Protein AF-A0A202DFK6-F1 (afdb_monomer)

Mean predicted aligned error: 5.66 Å

pLDDT: mean 90.8, std 5.96, range [52.72, 96.06]

Structure (mmCIF, N/CA/C/O backbone):
data_AF-A0A202DFK6-F1
#
_entry.id   AF-A0A202DFK6-F1
#
loop_
_atom_site.group_PDB
_atom_site.id
_atom_site.type_symbol
_atom_site.label_atom_id
_atom_site.label_alt_id
_atom_site.label_comp_id
_atom_site.label_asym_id
_atom_site.label_entity_id
_atom_site.label_seq_id
_atom_site.pdbx_PDB_ins_code
_atom_site.Cartn_x
_atom_site.Cartn_y
_atom_site.Cartn_z
_atom_site.occupancy
_atom_site.B_iso_or_equiv
_atom_site.auth_seq_id
_atom_site.auth_comp_id
_atom_site.auth_asym_id
_atom_site.auth_atom_id
_atom_site.pdbx_PDB_model_num
ATOM 1 N N . MET A 1 1 ? -5.405 -11.809 -15.827 1.00 68.62 1 MET A N 1
ATOM 2 C CA . MET A 1 1 ? -5.305 -13.150 -15.200 1.00 68.62 1 MET A CA 1
ATOM 3 C C . MET A 1 1 ? -6.083 -13.060 -13.908 1.00 68.62 1 MET A C 1
ATOM 5 O O . MET A 1 1 ? -5.848 -12.106 -13.192 1.00 68.62 1 MET A O 1
ATOM 9 N N . LYS A 1 2 ? -7.022 -13.965 -13.621 1.00 84.50 2 LYS A N 1
ATOM 10 C CA . LYS A 1 2 ? -7.817 -13.857 -12.392 1.00 84.50 2 LYS A CA 1
ATOM 11 C C . LYS A 1 2 ? -7.129 -14.636 -11.272 1.00 84.50 2 LYS A C 1
ATOM 13 O O . LYS A 1 2 ? -7.097 -15.861 -11.334 1.00 84.50 2 LYS A O 1
ATOM 18 N N . VAL A 1 3 ? -6.570 -13.926 -10.295 1.00 89.81 3 VAL A N 1
ATOM 19 C CA . VAL A 1 3 ? -5.959 -14.512 -9.093 1.00 89.81 3 VAL A CA 1
ATOM 20 C C . VAL A 1 3 ? -6.986 -14.493 -7.965 1.00 89.81 3 VAL A C 1
ATOM 22 O O . VAL A 1 3 ? -7.693 -13.501 -7.785 1.00 89.81 3 VAL A O 1
ATOM 25 N N . THR A 1 4 ? -7.098 -15.596 -7.230 1.00 90.44 4 THR A N 1
ATOM 26 C CA . THR A 1 4 ? -8.017 -15.727 -6.093 1.00 90.44 4 THR A CA 1
ATOM 27 C C . THR A 1 4 ? -7.288 -16.258 -4.870 1.00 90.44 4 THR A C 1
ATOM 29 O O . THR A 1 4 ? -6.517 -17.206 -5.003 1.00 90.44 4 THR A O 1
ATOM 32 N N . ILE A 1 5 ? -7.569 -15.681 -3.704 1.00 91.00 5 ILE A N 1
ATOM 33 C CA . ILE A 1 5 ? -6.958 -16.005 -2.410 1.00 91.00 5 ILE A CA 1
ATOM 34 C C . ILE A 1 5 ? -8.104 -16.228 -1.424 1.00 91.00 5 ILE A C 1
ATOM 36 O O . ILE A 1 5 ? -8.925 -15.334 -1.230 1.00 91.00 5 ILE A O 1
ATOM 40 N N . ASP A 1 6 ? -8.224 -17.446 -0.893 1.00 88.44 6 ASP A N 1
ATOM 41 C CA . ASP A 1 6 ? -9.304 -17.862 0.020 1.00 88.44 6 ASP A CA 1
ATOM 42 C C . ASP A 1 6 ? -10.726 -17.516 -0.462 1.00 88.44 6 ASP A C 1
ATOM 44 O O . ASP A 1 6 ? -11.632 -17.206 0.305 1.00 88.44 6 ASP A O 1
ATOM 48 N N . GLY A 1 7 ? -10.935 -17.589 -1.780 1.00 88.25 7 GLY A N 1
ATOM 49 C CA . GLY A 1 7 ? -12.220 -17.300 -2.424 1.00 88.25 7 GLY A CA 1
ATOM 50 C C . GLY A 1 7 ? -12.445 -15.826 -2.777 1.00 88.25 7 GLY A C 1
ATOM 51 O O . GLY A 1 7 ? -13.377 -15.527 -3.526 1.00 88.25 7 GLY A O 1
ATOM 52 N N . GLU A 1 8 ? -11.575 -14.917 -2.340 1.00 89.50 8 GLU A N 1
ATOM 53 C CA . GLU A 1 8 ? -11.602 -13.509 -2.730 1.00 89.50 8 GLU A CA 1
ATOM 54 C C . GLU A 1 8 ? -10.752 -13.251 -3.974 1.00 89.50 8 GLU A C 1
ATOM 56 O O . GLU A 1 8 ? -9.681 -13.826 -4.161 1.00 89.50 8 GLU A O 1
ATOM 61 N N . VAL A 1 9 ? -11.229 -12.371 -4.854 1.00 91.62 9 VAL A N 1
ATOM 62 C CA . VAL A 1 9 ? -10.500 -11.990 -6.069 1.00 91.62 9 VAL A CA 1
ATOM 63 C C . VAL A 1 9 ? -9.469 -10.927 -5.717 1.00 91.62 9 VAL A C 1
ATOM 65 O O . VAL A 1 9 ? -9.825 -9.895 -5.152 1.00 91.62 9 VAL A O 1
ATOM 68 N N . LEU A 1 10 ? -8.213 -11.152 -6.102 1.00 92.00 10 LEU A N 1
ATOM 69 C CA . LEU A 1 10 ? -7.187 -10.118 -6.050 1.00 92.00 10 LEU A CA 1
ATOM 70 C C . LEU A 1 10 ? -7.475 -9.089 -7.160 1.00 92.00 10 LEU A C 1
ATOM 72 O O . LEU A 1 10 ? -7.523 -9.479 -8.331 1.00 92.00 10 LEU A O 1
ATOM 76 N N . PRO A 1 11 ? -7.699 -7.804 -6.835 1.00 92.19 11 PRO A N 1
ATOM 77 C CA . PRO A 1 11 ? -7.968 -6.788 -7.847 1.00 92.19 11 PRO A CA 1
ATOM 78 C C . PRO A 1 11 ? -6.764 -6.593 -8.770 1.00 92.19 11 PRO A C 1
ATOM 80 O O . PRO A 1 11 ? -5.635 -6.502 -8.292 1.00 92.19 11 PRO A O 1
ATOM 83 N N . ASP A 1 12 ? -7.003 -6.432 -10.074 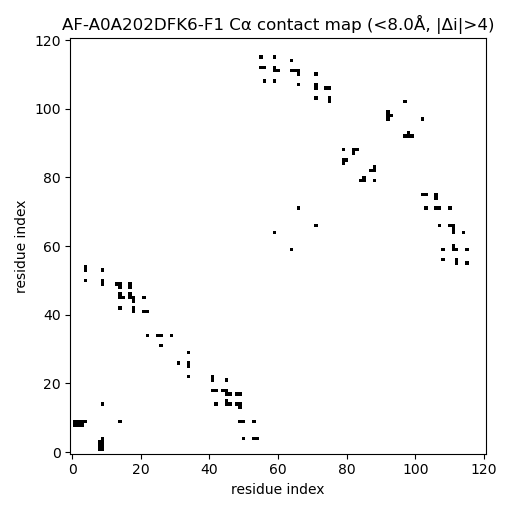1.00 92.31 12 ASP A N 1
ATOM 84 C CA . ASP A 1 12 ? -5.930 -6.147 -11.041 1.00 92.31 12 ASP A CA 1
ATOM 85 C C . ASP A 1 12 ? -5.139 -4.885 -10.644 1.00 92.31 12 ASP A C 1
ATOM 87 O O . ASP A 1 12 ? -3.912 -4.870 -10.724 1.00 92.31 12 ASP A O 1
ATOM 91 N N . ALA A 1 13 ? -5.823 -3.881 -10.084 1.00 91.81 13 ALA A N 1
ATOM 92 C CA . ALA A 1 13 ? -5.207 -2.659 -9.568 1.00 91.81 13 ALA A CA 1
ATOM 93 C C . ALA A 1 13 ? -4.148 -2.911 -8.473 1.00 91.81 13 ALA A C 1
ATOM 95 O O . ALA A 1 13 ? -3.184 -2.156 -8.376 1.00 91.81 13 ALA A O 1
ATOM 96 N N . ALA A 1 14 ? -4.283 -3.972 -7.666 1.00 90.62 14 ALA A N 1
ATOM 97 C CA . ALA A 1 14 ? -3.283 -4.320 -6.653 1.00 90.62 14 ALA A CA 1
ATOM 98 C C . ALA A 1 14 ? -1.992 -4.850 -7.299 1.00 90.62 14 ALA A C 1
ATOM 100 O O . ALA A 1 14 ? -0.891 -4.504 -6.880 1.00 90.62 14 ALA A O 1
ATOM 101 N N . ILE A 1 15 ? -2.123 -5.640 -8.368 1.00 94.25 15 ILE A N 1
ATOM 102 C CA . ILE A 1 15 ? -0.982 -6.146 -9.141 1.00 94.25 15 ILE A CA 1
ATOM 103 C C . ILE A 1 15 ? -0.303 -4.992 -9.892 1.00 94.25 15 ILE A C 1
ATOM 105 O O . ILE A 1 15 ? 0.923 -4.898 -9.919 1.00 94.25 15 ILE A O 1
ATOM 109 N N . GLU A 1 16 ? -1.087 -4.093 -10.492 1.00 94.38 16 GLU A N 1
ATOM 110 C CA . GLU A 1 16 ? -0.578 -2.907 -11.192 1.00 94.38 16 GLU A CA 1
ATOM 111 C C . GLU A 1 16 ? 0.168 -1.953 -10.254 1.00 94.38 16 GLU A C 1
ATOM 113 O O . GLU A 1 16 ? 1.202 -1.394 -10.635 1.00 94.38 16 GLU A O 1
ATOM 118 N N . TYR A 1 17 ? -0.321 -1.800 -9.022 1.00 93.12 17 TYR A N 1
ATOM 119 C CA . TYR A 1 17 ? 0.348 -1.030 -7.981 1.00 93.12 17 TYR A CA 1
ATOM 120 C C . TYR A 1 17 ? 1.737 -1.601 -7.662 1.00 93.12 17 TYR A C 1
ATOM 122 O O . TYR A 1 17 ? 2.731 -0.875 -7.760 1.00 93.12 17 TYR A O 1
ATOM 130 N N . GLU A 1 18 ? 1.839 -2.904 -7.373 1.00 96.06 18 GLU A N 1
ATOM 131 C CA . GLU A 1 18 ? 3.134 -3.540 -7.084 1.00 96.06 18 GLU A CA 1
ATOM 132 C C . GLU A 1 18 ? 4.074 -3.510 -8.293 1.00 96.06 18 GLU A C 1
ATOM 134 O O . GLU A 1 18 ? 5.268 -3.237 -8.153 1.00 96.06 18 GLU A O 1
ATOM 139 N N . LEU A 1 19 ? 3.549 -3.696 -9.508 1.00 96.00 19 LEU A N 1
ATOM 140 C CA . LEU A 1 19 ? 4.355 -3.584 -10.721 1.00 96.00 19 LEU A CA 1
ATOM 141 C C . LEU A 1 19 ? 4.928 -2.173 -10.884 1.00 96.00 19 LEU A C 1
ATOM 143 O O . LEU A 1 19 ? 6.112 -2.022 -11.181 1.00 96.00 19 LEU A O 1
ATOM 147 N N . SER A 1 20 ? 4.113 -1.141 -10.668 1.00 94.94 20 SER A N 1
ATOM 148 C CA . SER A 1 20 ? 4.553 0.256 -10.746 1.00 94.94 20 SER A CA 1
ATOM 149 C C . SER A 1 20 ? 5.643 0.553 -9.716 1.00 94.94 20 SER A C 1
ATOM 151 O O . SER A 1 20 ? 6.659 1.169 -10.045 1.00 94.94 20 SER A O 1
ATOM 153 N N . ARG A 1 21 ? 5.480 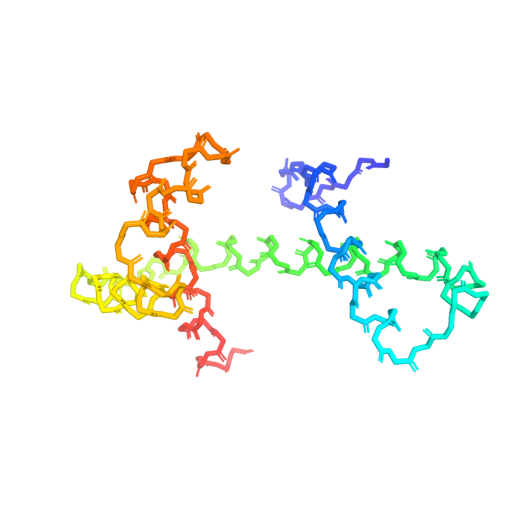0.043 -8.491 1.00 94.44 21 ARG A N 1
ATOM 154 C CA . ARG A 1 21 ? 6.459 0.170 -7.409 1.00 94.44 21 ARG A CA 1
ATOM 155 C C . ARG A 1 21 ? 7.784 -0.518 -7.747 1.00 94.44 21 ARG A C 1
ATOM 157 O O . ARG A 1 21 ? 8.844 0.083 -7.574 1.00 94.44 21 ARG A O 1
ATOM 164 N N . LEU A 1 22 ? 7.735 -1.742 -8.276 1.00 95.25 22 LEU A N 1
ATOM 165 C CA . LEU A 1 22 ? 8.920 -2.472 -8.732 1.00 95.25 22 LEU A CA 1
ATOM 166 C C . LEU A 1 22 ? 9.636 -1.732 -9.865 1.00 95.25 22 LEU A C 1
ATOM 168 O O . LEU A 1 22 ? 10.854 -1.583 -9.820 1.00 95.25 22 LEU A O 1
ATOM 172 N N . LEU A 1 23 ? 8.898 -1.239 -10.861 1.00 94.56 23 LEU A N 1
ATOM 173 C CA . LEU A 1 23 ? 9.479 -0.483 -11.971 1.00 94.56 23 LEU A CA 1
ATOM 174 C C . LEU A 1 23 ? 10.168 0.792 -11.489 1.00 94.56 23 LEU A C 1
ATOM 176 O O . LEU A 1 23 ? 11.290 1.064 -11.907 1.00 94.56 23 LEU A O 1
ATOM 180 N N . GLN A 1 24 ? 9.535 1.545 -10.587 1.00 93.00 24 GLN A N 1
ATOM 181 C CA . GLN A 1 24 ? 10.128 2.752 -10.016 1.00 93.00 24 GLN A CA 1
ATOM 182 C C . GLN A 1 24 ? 11.399 2.437 -9.220 1.00 93.00 24 GLN A C 1
ATOM 184 O O . GLN A 1 24 ? 12.390 3.149 -9.363 1.00 93.00 24 GLN A O 1
ATOM 189 N N . PHE A 1 25 ? 11.393 1.363 -8.427 1.00 93.88 25 PHE A N 1
ATOM 190 C CA . PHE A 1 25 ? 12.570 0.909 -7.689 1.00 93.88 25 PHE A CA 1
ATOM 191 C C . PHE A 1 25 ? 13.717 0.523 -8.633 1.00 93.88 25 PHE A C 1
ATOM 193 O O . PHE A 1 25 ? 14.835 1.011 -8.492 1.00 93.88 25 PHE A O 1
ATOM 200 N N . TYR A 1 26 ? 13.453 -0.313 -9.638 1.00 93.25 26 TYR A N 1
ATOM 201 C CA . TYR A 1 26 ? 14.502 -0.762 -10.552 1.00 93.25 26 TYR A CA 1
ATOM 202 C C . TYR A 1 26 ? 15.007 0.348 -11.477 1.00 93.25 26 TYR A C 1
ATOM 204 O O . TYR A 1 26 ? 16.202 0.395 -11.745 1.00 93.25 26 TYR A O 1
ATOM 212 N N . ALA A 1 27 ? 14.161 1.293 -11.890 1.00 92.62 27 ALA A N 1
ATOM 213 C CA . ALA A 1 27 ? 14.585 2.454 -12.676 1.00 92.62 27 ALA A CA 1
ATOM 214 C C . ALA A 1 27 ? 15.564 3.381 -11.925 1.00 92.62 27 ALA A C 1
ATOM 216 O O . ALA A 1 27 ? 16.282 4.154 -12.554 1.00 92.62 27 ALA A O 1
ATOM 217 N N . GLN A 1 28 ? 15.620 3.312 -10.588 1.00 93.56 28 GLN A N 1
ATOM 218 C CA . GLN A 1 28 ? 16.619 4.035 -9.789 1.00 93.56 28 GLN A CA 1
ATOM 219 C C . GLN A 1 28 ? 17.995 3.351 -9.782 1.00 93.56 28 GLN A C 1
ATOM 221 O O . GLN A 1 28 ? 18.986 3.970 -9.393 1.00 93.56 28 GLN A O 1
ATOM 226 N N . HIS A 1 29 ? 18.067 2.085 -10.195 1.00 93.00 29 HIS A N 1
ATOM 227 C CA . HIS A 1 29 ? 19.261 1.246 -10.075 1.00 93.00 29 HIS A CA 1
ATOM 228 C C . HIS A 1 29 ? 19.732 0.639 -11.403 1.00 93.00 29 HIS A C 1
ATOM 230 O O . HIS A 1 29 ? 20.832 0.096 -11.460 1.00 93.00 29 HIS A O 1
ATOM 236 N N . MET A 1 30 ? 18.913 0.713 -12.452 1.00 91.88 30 MET A N 1
ATOM 237 C CA . MET A 1 30 ? 19.112 0.048 -13.739 1.00 91.88 30 MET A CA 1
ATOM 238 C C . MET A 1 30 ? 18.644 0.960 -14.874 1.00 91.88 30 MET A C 1
ATOM 240 O O . MET A 1 30 ? 17.783 1.820 -14.674 1.00 91.88 30 MET A O 1
ATOM 244 N N . ASP A 1 31 ? 19.191 0.766 -16.073 1.00 94.00 31 ASP A N 1
ATOM 245 C CA . ASP A 1 31 ? 18.730 1.499 -17.250 1.00 94.00 31 ASP A CA 1
ATOM 246 C C . ASP A 1 31 ? 17.404 0.944 -17.808 1.00 94.00 31 ASP A C 1
ATOM 248 O O . ASP A 1 31 ? 16.955 -0.160 -17.486 1.00 94.00 31 ASP A O 1
ATOM 252 N N . GLU A 1 32 ? 16.746 1.729 -18.663 1.00 92.19 32 GLU A N 1
ATOM 253 C CA . GLU A 1 32 ? 15.435 1.375 -19.218 1.00 92.19 32 GLU A CA 1
ATOM 254 C C . GLU A 1 32 ? 15.465 0.080 -20.047 1.00 92.19 32 GLU A C 1
ATOM 256 O O . GLU A 1 32 ? 14.485 -0.670 -20.061 1.00 92.19 32 GLU A O 1
ATOM 261 N N . ALA A 1 33 ? 16.570 -0.202 -20.744 1.00 93.94 33 ALA A N 1
ATOM 262 C CA . ALA A 1 33 ? 16.689 -1.388 -21.584 1.00 93.94 33 ALA A CA 1
ATOM 263 C C . ALA A 1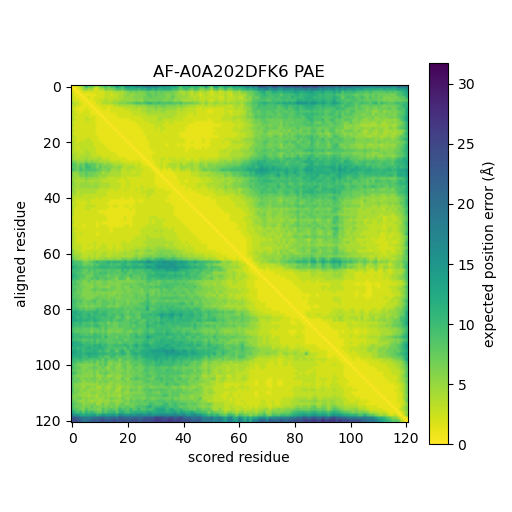 33 ? 16.769 -2.657 -20.726 1.00 93.94 33 ALA A C 1
ATOM 265 O O . ALA A 1 33 ? 16.095 -3.650 -21.018 1.00 93.94 33 ALA A O 1
ATOM 266 N N . GLU A 1 34 ? 17.527 -2.604 -19.635 1.00 93.31 34 GLU A N 1
ATOM 267 C CA . GLU A 1 34 ? 17.667 -3.696 -18.683 1.00 93.31 34 GLU A CA 1
ATOM 268 C C . GLU A 1 34 ? 16.363 -3.949 -17.916 1.00 93.31 34 GLU A C 1
ATOM 270 O O . GLU A 1 34 ? 15.941 -5.102 -17.792 1.00 93.31 34 GLU A O 1
ATOM 275 N N . VAL A 1 35 ? 15.657 -2.891 -17.497 1.00 92.75 35 VAL A N 1
ATOM 276 C CA . VAL A 1 35 ? 14.316 -3.005 -16.892 1.00 92.75 35 VAL A CA 1
ATOM 277 C C . VAL A 1 35 ? 13.331 -3.652 -17.868 1.00 92.75 35 VAL A C 1
ATOM 279 O O . VAL A 1 35 ? 12.613 -4.587 -17.503 1.00 92.75 35 VAL A O 1
ATOM 282 N N . ARG A 1 36 ? 13.317 -3.212 -19.134 1.00 92.62 36 ARG A N 1
ATOM 283 C CA . ARG A 1 36 ? 12.448 -3.790 -20.173 1.00 92.62 36 ARG A CA 1
ATOM 284 C C . ARG A 1 36 ? 12.738 -5.263 -20.424 1.00 92.62 36 ARG A C 1
ATOM 286 O O . ARG A 1 36 ? 11.796 -6.030 -20.601 1.00 92.62 36 ARG A O 1
ATOM 293 N N . SER A 1 37 ? 14.008 -5.666 -20.406 1.00 95.50 37 SER A N 1
ATOM 294 C CA . SER A 1 37 ? 14.399 -7.071 -20.586 1.00 95.50 37 SER A CA 1
ATOM 295 C C . SER A 1 37 ? 13.847 -7.998 -19.494 1.00 95.50 37 SER A C 1
ATOM 297 O O . SER A 1 37 ? 13.661 -9.189 -19.730 1.00 95.50 37 SER A O 1
ATOM 299 N N . GLN A 1 38 ? 13.525 -7.446 -18.320 1.00 94.25 38 GLN A N 1
ATOM 300 C CA . GLN A 1 38 ? 13.031 -8.182 -17.157 1.00 94.25 38 GLN A CA 1
ATOM 301 C C . GLN A 1 38 ? 11.531 -7.993 -16.916 1.00 94.25 38 GLN A C 1
ATOM 303 O O . GLN A 1 38 ? 11.014 -8.460 -15.902 1.00 94.25 38 GLN A O 1
A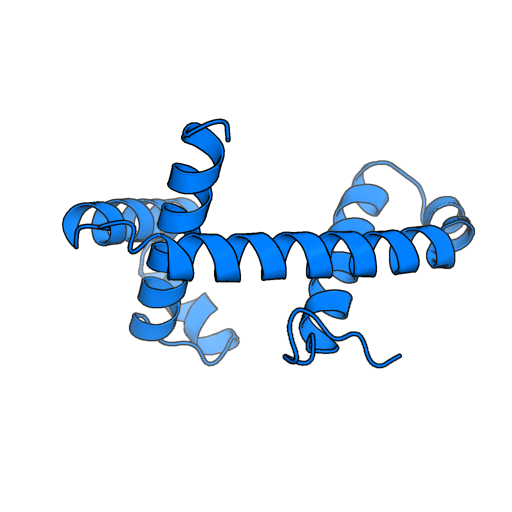TOM 308 N N . ILE A 1 39 ? 10.809 -7.333 -17.827 1.00 93.50 39 ILE A N 1
ATOM 309 C CA . ILE A 1 39 ? 9.429 -6.900 -17.578 1.00 93.50 39 ILE A CA 1
ATOM 310 C C . ILE A 1 39 ? 8.496 -8.050 -17.181 1.00 93.50 39 ILE A C 1
ATOM 312 O O . ILE A 1 39 ? 7.661 -7.886 -16.296 1.00 93.50 39 ILE A O 1
ATOM 316 N N . ASP A 1 40 ? 8.657 -9.231 -17.777 1.00 95.44 40 ASP A N 1
ATOM 317 C CA . ASP A 1 40 ? 7.809 -10.383 -17.462 1.00 95.44 40 ASP A CA 1
ATOM 318 C C . ASP A 1 40 ? 8.156 -11.005 -16.102 1.00 95.44 40 ASP A C 1
ATOM 320 O O . ASP A 1 40 ? 7.261 -11.436 -15.373 1.00 95.44 40 ASP A O 1
ATOM 324 N N . VAL A 1 41 ? 9.429 -10.955 -15.696 1.00 95.62 41 VAL A N 1
ATOM 325 C CA . VAL A 1 41 ? 9.855 -11.335 -14.338 1.00 95.62 41 VAL A CA 1
ATOM 326 C C . VAL A 1 41 ? 9.275 -10.362 -13.313 1.00 95.62 41 VAL A C 1
ATOM 328 O O . VAL A 1 41 ? 8.762 -10.790 -12.281 1.00 95.62 41 VAL A O 1
ATOM 331 N N . LEU A 1 42 ? 9.305 -9.057 -13.603 1.00 95.19 42 LEU A N 1
ATOM 332 C CA . LEU A 1 42 ? 8.733 -8.031 -12.729 1.00 95.19 42 LEU A CA 1
ATOM 333 C C . LEU A 1 42 ? 7.215 -8.174 -12.596 1.00 95.19 42 LEU A C 1
ATOM 335 O O . LEU A 1 42 ? 6.699 -8.052 -11.491 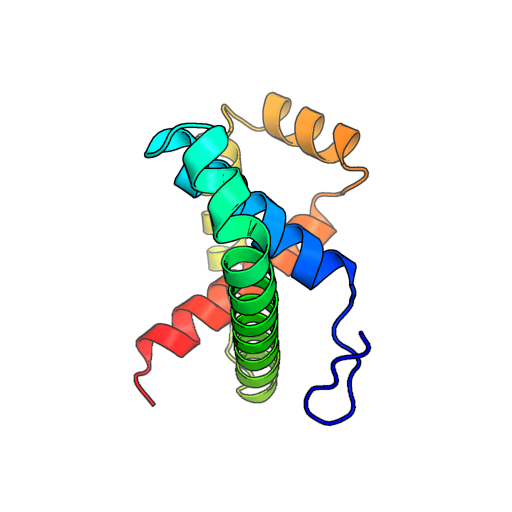1.00 95.19 42 LEU A O 1
ATOM 339 N N . LYS A 1 43 ? 6.504 -8.513 -13.679 1.00 95.31 43 LYS A N 1
ATOM 340 C CA . LYS A 1 43 ? 5.069 -8.836 -13.622 1.00 95.31 43 LYS A CA 1
ATOM 341 C C . LYS A 1 43 ? 4.784 -10.038 -12.727 1.00 95.31 43 LYS A C 1
ATOM 343 O O . LYS A 1 43 ? 3.865 -9.969 -11.920 1.00 95.31 43 LYS A O 1
ATOM 348 N N . SER A 1 44 ? 5.560 -11.118 -12.844 1.00 95.50 44 SER A N 1
ATOM 349 C CA . SER A 1 44 ? 5.394 -12.286 -11.967 1.00 95.50 44 SER A CA 1
ATOM 350 C C . SER A 1 44 ? 5.614 -11.910 -10.502 1.00 95.50 44 SER A C 1
ATOM 352 O O . SER A 1 44 ? 4.790 -12.233 -9.655 1.00 95.50 44 SER A O 1
ATOM 354 N N . ARG A 1 45 ? 6.678 -11.152 -10.210 1.00 95.69 45 ARG A N 1
ATOM 355 C CA . ARG A 1 45 ? 6.963 -10.678 -8.849 1.00 95.69 45 ARG A CA 1
ATOM 356 C C . ARG A 1 45 ? 5.876 -9.759 -8.306 1.00 95.69 45 ARG A C 1
ATOM 358 O O . ARG A 1 45 ? 5.558 -9.856 -7.130 1.00 95.69 45 ARG A O 1
ATOM 365 N N . ALA A 1 46 ? 5.302 -8.894 -9.140 1.00 95.81 46 ALA A N 1
ATOM 366 C CA . ALA A 1 46 ? 4.196 -8.029 -8.742 1.00 95.81 46 ALA A CA 1
ATOM 367 C C . ALA A 1 46 ? 2.966 -8.842 -8.317 1.00 95.81 46 ALA A C 1
ATOM 369 O O . ALA A 1 46 ? 2.317 -8.505 -7.333 1.00 95.81 46 ALA A O 1
ATOM 370 N N . VAL A 1 47 ? 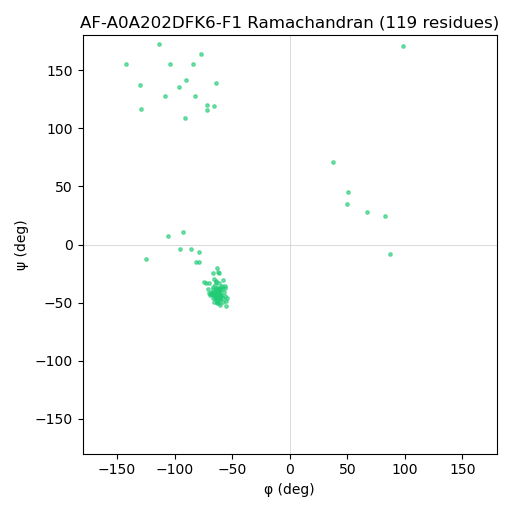2.672 -9.942 -9.022 1.00 95.62 47 VAL A N 1
ATOM 371 C CA . VAL A 1 47 ? 1.606 -10.873 -8.628 1.00 95.62 47 VAL A CA 1
ATOM 372 C C . VAL A 1 47 ? 1.920 -11.510 -7.275 1.00 95.62 47 VAL A C 1
ATOM 374 O O . VAL A 1 47 ? 1.072 -11.467 -6.389 1.00 95.62 47 VAL A O 1
ATOM 377 N N . ASP A 1 48 ? 3.129 -12.045 -7.091 1.00 95.88 48 ASP A N 1
ATOM 378 C CA . ASP A 1 48 ? 3.532 -12.682 -5.829 1.00 95.88 48 ASP A CA 1
ATOM 379 C C . ASP A 1 48 ? 3.474 -11.699 -4.648 1.00 95.88 48 ASP A C 1
ATOM 381 O O . ASP A 1 48 ? 2.971 -12.031 -3.575 1.00 95.88 48 ASP A O 1
ATOM 385 N N . GLN A 1 49 ? 3.936 -10.462 -4.854 1.00 94.19 49 GLN A N 1
ATOM 386 C CA . GLN A 1 49 ? 3.891 -9.401 -3.846 1.00 94.19 49 GLN A CA 1
ATOM 387 C C . GLN A 1 49 ? 2.455 -8.993 -3.511 1.00 94.19 49 GLN A C 1
ATOM 389 O O . GLN A 1 49 ? 2.117 -8.889 -2.333 1.00 94.19 49 GLN A O 1
ATOM 394 N N . ALA A 1 50 ? 1.591 -8.839 -4.516 1.00 94.50 50 ALA A N 1
ATOM 395 C CA . ALA A 1 50 ? 0.185 -8.517 -4.301 1.00 94.50 50 ALA A CA 1
ATOM 396 C C . ALA A 1 50 ? -0.565 -9.654 -3.578 1.00 94.50 50 ALA A C 1
ATOM 398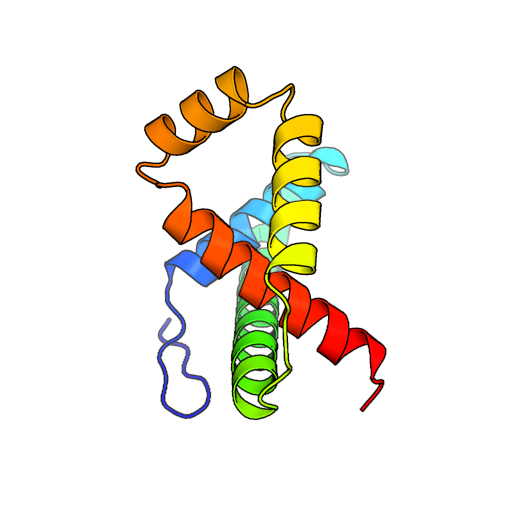 O O . ALA A 1 50 ? -1.422 -9.384 -2.734 1.00 94.50 50 ALA A O 1
ATOM 399 N N . ILE A 1 51 ? -0.217 -10.919 -3.850 1.00 94.38 51 ILE A N 1
ATOM 400 C CA . ILE A 1 51 ? -0.728 -12.073 -3.095 1.00 94.38 51 ILE A CA 1
ATOM 401 C C . ILE A 1 51 ? -0.273 -12.001 -1.635 1.00 94.38 51 ILE A C 1
ATOM 403 O O . ILE A 1 51 ? -1.106 -12.095 -0.736 1.00 94.38 51 ILE A O 1
ATOM 407 N N . GLY A 1 52 ? 1.026 -11.803 -1.396 1.00 91.81 52 GLY A N 1
ATOM 408 C CA . GLY A 1 52 ? 1.582 -11.708 -0.045 1.00 91.81 52 GLY A CA 1
ATOM 409 C C . GLY A 1 52 ? 0.947 -10.581 0.771 1.00 91.81 52 GLY A C 1
ATOM 410 O O . GLY A 1 52 ? 0.515 -10.806 1.898 1.00 91.81 52 GLY A O 1
ATOM 411 N N . ALA A 1 53 ? 0.801 -9.392 0.181 1.00 90.69 53 ALA A N 1
ATOM 412 C CA . ALA A 1 53 ? 0.140 -8.260 0.825 1.00 90.69 53 ALA A CA 1
ATOM 413 C C . ALA A 1 53 ? -1.318 -8.576 1.190 1.00 90.69 53 ALA A C 1
ATOM 415 O O . ALA A 1 53 ? -1.757 -8.285 2.301 1.00 90.69 53 ALA A O 1
ATOM 416 N N . LYS A 1 54 ? -2.069 -9.220 0.287 1.00 91.44 54 LYS A N 1
ATOM 417 C CA . LYS A 1 54 ? -3.458 -9.611 0.555 1.00 91.44 54 LYS A CA 1
ATOM 418 C C . LYS A 1 54 ? -3.564 -10.630 1.691 1.00 91.44 54 LYS A C 1
ATOM 420 O O . LYS A 1 54 ? -4.446 -10.476 2.532 1.00 91.44 54 LYS A O 1
ATOM 425 N N . LEU A 1 55 ? -2.669 -11.616 1.737 1.00 91.69 55 LEU A N 1
ATOM 426 C CA . LEU A 1 55 ? -2.619 -12.602 2.818 1.00 91.69 55 LEU A CA 1
ATOM 427 C C . LEU A 1 55 ? -2.314 -11.947 4.169 1.00 91.69 55 LEU A C 1
ATOM 429 O O . LEU A 1 55 ? -2.989 -12.248 5.146 1.00 91.69 55 LEU A O 1
ATOM 433 N N . LEU A 1 56 ? -1.363 -11.010 4.218 1.00 90.00 56 LEU A N 1
ATOM 434 C CA . LEU A 1 56 ? -1.058 -10.264 5.442 1.00 90.00 56 LEU A CA 1
ATOM 435 C C . LEU A 1 56 ? -2.258 -9.447 5.926 1.00 90.00 56 LEU A C 1
ATOM 437 O O . LEU A 1 56 ? -2.576 -9.488 7.107 1.00 90.00 56 LEU A O 1
ATOM 441 N N . ILE A 1 57 ? -2.961 -8.759 5.020 1.00 87.88 57 ILE A N 1
ATOM 442 C CA . ILE A 1 57 ? -4.187 -8.015 5.356 1.00 87.88 57 ILE A CA 1
ATOM 443 C C . ILE A 1 57 ? -5.263 -8.960 5.909 1.00 87.88 57 ILE A C 1
ATOM 445 O O . ILE A 1 57 ? -5.920 -8.642 6.897 1.00 87.88 57 ILE A O 1
ATOM 449 N N . GLN A 1 58 ? -5.465 -10.117 5.272 1.00 89.81 58 GLN A N 1
ATOM 450 C CA . GLN A 1 58 ? -6.455 -11.101 5.719 1.00 89.81 58 GLN A CA 1
ATOM 451 C C . GLN A 1 58 ? -6.104 -11.677 7.092 1.00 89.81 58 GLN A C 1
ATOM 453 O O . GLN A 1 58 ? -6.987 -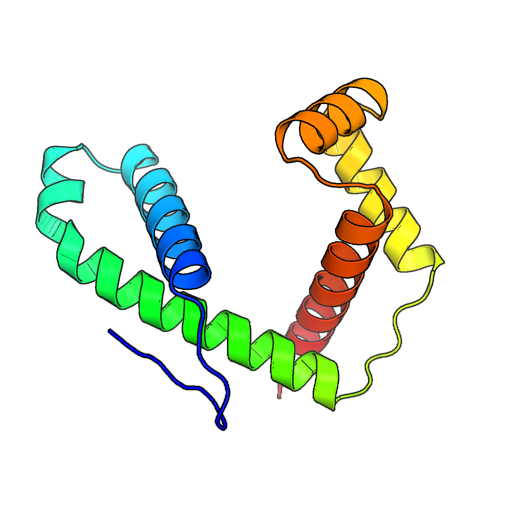11.824 7.934 1.00 89.81 58 GLN A O 1
ATOM 458 N N . GLU A 1 59 ? -4.830 -11.978 7.328 1.00 89.81 59 GLU A N 1
ATOM 459 C CA . GLU A 1 59 ? -4.366 -12.525 8.597 1.00 89.81 59 GLU A CA 1
ATOM 460 C C . GLU A 1 59 ? -4.442 -11.492 9.726 1.00 89.81 59 GLU A C 1
ATOM 462 O O . GLU A 1 59 ? -4.962 -11.797 10.797 1.00 89.81 59 GLU A O 1
ATOM 467 N N . ALA A 1 60 ? -4.028 -10.251 9.462 1.00 87.06 60 ALA A N 1
ATOM 468 C CA . ALA A 1 60 ? -4.173 -9.128 10.383 1.00 87.06 60 ALA A CA 1
ATOM 469 C C . ALA A 1 60 ? -5.639 -8.939 10.812 1.00 87.06 60 ALA A C 1
ATOM 471 O O . ALA A 1 60 ? -5.942 -8.915 12.006 1.00 87.06 60 ALA A O 1
ATOM 472 N N . ALA A 1 61 ? -6.563 -8.933 9.844 1.00 85.75 61 ALA A N 1
ATOM 473 C CA . ALA A 1 61 ? -7.997 -8.844 10.110 1.00 85.75 61 ALA A CA 1
ATOM 474 C C . ALA A 1 61 ? -8.544 -10.061 10.883 1.00 85.75 61 ALA A C 1
ATOM 476 O O . ALA A 1 61 ? -9.490 -9.933 11.659 1.00 85.75 61 ALA A O 1
ATOM 477 N N . ARG A 1 62 ? -7.969 -11.256 10.684 1.00 88.12 62 ARG A N 1
ATOM 478 C CA . ARG A 1 62 ? -8.363 -12.488 11.387 1.00 88.12 62 ARG A CA 1
ATOM 479 C C . ARG A 1 62 ? -7.913 -12.502 12.847 1.00 88.12 62 ARG A C 1
ATOM 481 O O . ARG A 1 62 ? -8.596 -13.099 13.677 1.00 88.12 62 ARG A O 1
ATOM 488 N N . MET A 1 63 ? -6.767 -11.897 13.147 1.00 85.38 63 MET A N 1
ATOM 489 C CA . MET A 1 63 ? -6.166 -11.899 14.482 1.00 85.38 63 MET A CA 1
ATOM 490 C C . MET A 1 63 ? -6.805 -10.906 15.463 1.00 85.38 63 MET A C 1
ATOM 492 O O . MET A 1 63 ? -6.462 -10.959 16.642 1.00 85.38 63 MET A O 1
ATOM 496 N N . ASP A 1 64 ? -7.736 -10.058 15.005 1.00 81.06 64 ASP A N 1
ATOM 497 C CA . ASP A 1 64 ? -8.420 -9.042 15.826 1.00 81.06 64 ASP A CA 1
ATOM 498 C C . ASP A 1 64 ? -7.414 -8.189 16.624 1.00 81.06 64 ASP A C 1
ATOM 500 O O . ASP A 1 64 ? -7.526 -7.990 17.836 1.00 81.06 64 ASP A O 1
ATOM 504 N N . ILE A 1 65 ? -6.348 -7.759 15.936 1.00 84.50 65 ILE A N 1
ATOM 505 C CA . ILE A 1 65 ? -5.261 -6.980 16.530 1.00 84.50 65 ILE A CA 1
ATOM 506 C C . ILE A 1 65 ? -5.824 -5.624 16.961 1.00 84.50 65 ILE A C 1
ATOM 508 O O . ILE A 1 65 ? -6.298 -4.841 16.143 1.00 84.50 65 ILE A O 1
ATOM 512 N N . ALA A 1 66 ? -5.755 -5.332 18.259 1.00 84.69 66 ALA A N 1
ATOM 513 C CA . ALA A 1 66 ? -6.227 -4.062 18.788 1.00 84.69 66 ALA A CA 1
ATOM 514 C C . ALA A 1 66 ? -5.278 -2.922 18.388 1.00 84.69 66 ALA A C 1
ATOM 516 O O . ALA A 1 66 ? -4.137 -2.882 18.846 1.00 84.69 66 ALA A O 1
ATOM 517 N N . VAL A 1 67 ? -5.779 -1.983 17.584 1.00 88.31 67 VAL A N 1
ATOM 518 C CA . VAL A 1 67 ? -5.116 -0.708 17.281 1.00 88.31 67 VAL A CA 1
ATOM 519 C C . VAL A 1 67 ? -5.861 0.419 17.985 1.00 88.31 67 VAL A C 1
ATOM 521 O O . VAL A 1 67 ? -7.081 0.544 17.870 1.00 88.31 67 VAL A O 1
ATOM 524 N N . THR A 1 68 ? -5.133 1.238 18.735 1.00 91.69 68 THR A N 1
ATOM 525 C CA . THR A 1 68 ? -5.697 2.382 19.459 1.00 91.69 68 THR A CA 1
ATOM 526 C C . THR A 1 68 ? -5.813 3.619 18.567 1.00 91.69 68 THR A C 1
ATOM 528 O O . THR A 1 68 ? -5.067 3.786 17.602 1.00 91.69 68 THR A O 1
ATOM 531 N N . GLU A 1 69 ? -6.734 4.525 18.905 1.00 90.69 69 GLU A N 1
ATOM 532 C CA . GLU A 1 69 ? -6.869 5.813 18.206 1.00 90.69 69 GLU A CA 1
ATOM 533 C C . GLU A 1 69 ? -5.571 6.636 18.281 1.00 90.69 69 GLU A C 1
ATOM 535 O O . GLU A 1 69 ? -5.159 7.206 17.273 1.00 90.69 69 GLU A O 1
ATOM 540 N N . ASP A 1 70 ? -4.876 6.611 19.425 1.00 93.00 70 ASP A N 1
ATOM 541 C CA . ASP A 1 70 ? -3.600 7.309 19.626 1.00 93.00 70 ASP A CA 1
ATOM 542 C C . ASP A 1 70 ? -2.507 6.819 18.656 1.00 93.00 70 ASP A C 1
ATOM 544 O O . ASP A 1 70 ? -1.728 7.621 18.140 1.00 93.00 70 ASP A O 1
ATOM 548 N N . GLU A 1 71 ? -2.432 5.513 18.378 1.00 92.44 71 GLU A N 1
ATOM 549 C CA . GLU A 1 71 ? -1.466 4.947 17.421 1.00 92.44 71 GLU A CA 1
ATOM 550 C C . GLU A 1 71 ? -1.776 5.379 15.983 1.00 92.44 71 GLU A C 1
ATOM 552 O O . GLU A 1 71 ? -0.867 5.738 15.223 1.00 92.44 71 GLU A O 1
ATOM 557 N N . VAL A 1 72 ? -3.062 5.395 15.616 1.00 93.44 72 VAL A N 1
ATOM 558 C CA . VAL A 1 72 ? -3.512 5.889 14.307 1.00 93.44 72 VAL A CA 1
ATOM 559 C C . VAL A 1 72 ? -3.194 7.375 14.171 1.00 93.44 72 VAL A C 1
ATOM 561 O O . VAL A 1 72 ? -2.632 7.780 13.154 1.00 93.44 72 VAL A O 1
ATOM 564 N N . GLU A 1 73 ? -3.484 8.181 15.194 1.00 94.06 73 GLU A N 1
ATOM 565 C CA . GLU A 1 73 ? -3.223 9.621 15.192 1.00 94.06 73 GLU A CA 1
ATOM 566 C C . GLU A 1 73 ? -1.721 9.925 15.106 1.00 94.06 73 GLU A C 1
ATOM 568 O O . GLU A 1 73 ? -1.304 10.766 14.307 1.00 94.06 73 GLU A O 1
ATOM 573 N N . GLN A 1 74 ? -0.880 9.220 15.867 1.00 94.06 74 GLN A N 1
ATOM 574 C CA . GLN A 1 74 ? 0.575 9.387 15.798 1.00 94.06 74 GLN A CA 1
ATOM 575 C C . GLN A 1 74 ? 1.117 9.070 14.402 1.00 94.06 74 GLN A C 1
ATOM 577 O O . GLN A 1 74 ? 1.908 9.841 13.852 1.00 94.06 74 GLN A O 1
ATOM 582 N N . SER A 1 75 ? 0.668 7.966 13.802 1.00 93.31 75 SER A N 1
ATOM 583 C CA . SER A 1 75 ? 1.078 7.572 12.452 1.00 93.31 75 SER A CA 1
ATOM 584 C C . SER A 1 75 ? 0.562 8.551 11.389 1.00 93.31 75 SER A C 1
ATOM 586 O O . SER A 1 75 ? 1.297 8.921 10.468 1.00 93.31 75 SER A O 1
ATOM 588 N N . PHE A 1 76 ? -0.667 9.052 11.547 1.00 94.12 76 PHE A N 1
ATOM 589 C CA . PHE A 1 76 ? -1.247 10.076 10.679 1.00 94.12 76 PHE A CA 1
ATOM 590 C C . PHE A 1 76 ? -0.453 11.383 10.752 1.00 94.12 76 PHE A C 1
ATOM 592 O O . PHE A 1 76 ? -0.050 11.917 9.719 1.00 94.12 76 PHE A O 1
ATOM 599 N N . ASN A 1 77 ? -0.148 11.867 11.955 1.00 94.06 77 ASN A N 1
ATOM 600 C CA . ASN A 1 77 ? 0.640 13.081 12.151 1.00 94.06 77 ASN A CA 1
ATOM 601 C C . ASN A 1 77 ? 2.055 12.935 11.576 1.00 94.06 77 ASN A C 1
ATOM 603 O O . ASN A 1 77 ? 2.514 13.825 10.860 1.00 94.06 77 ASN A O 1
ATOM 607 N N . ALA A 1 78 ? 2.709 11.787 11.778 1.00 93.75 78 ALA A N 1
ATOM 608 C CA . ALA A 1 78 ? 4.004 11.499 11.165 1.00 93.75 78 ALA A CA 1
ATOM 609 C C . ALA A 1 78 ? 3.931 11.499 9.625 1.00 93.75 78 ALA A C 1
ATOM 611 O O . ALA A 1 78 ? 4.826 12.019 8.953 1.00 93.75 78 ALA A O 1
ATOM 612 N N . MET A 1 79 ? 2.850 10.962 9.045 1.00 91.69 79 MET A N 1
ATOM 613 C CA . MET A 1 79 ? 2.610 11.002 7.600 1.00 91.69 79 MET A CA 1
ATOM 614 C C . MET A 1 79 ? 2.408 12.438 7.099 1.00 91.69 79 MET A C 1
ATOM 616 O O . MET A 1 79 ? 2.987 12.819 6.079 1.00 91.69 79 MET A O 1
ATOM 620 N N . VAL A 1 80 ? 1.622 13.245 7.812 1.00 93.56 80 VAL A N 1
ATOM 621 C CA . VAL A 1 80 ? 1.386 14.657 7.492 1.00 93.56 80 VAL A CA 1
ATOM 622 C C . VAL A 1 80 ? 2.694 15.448 7.531 1.00 93.56 80 VAL A C 1
ATOM 624 O O . VAL A 1 80 ? 2.998 16.181 6.587 1.00 93.56 80 VAL A O 1
ATOM 627 N N . GLU A 1 81 ? 3.492 15.284 8.584 1.00 94.56 81 GLU A N 1
ATOM 628 C CA . GLU A 1 81 ? 4.795 15.939 8.724 1.00 94.56 81 GLU A CA 1
ATOM 629 C C . GLU A 1 81 ? 5.763 15.521 7.612 1.00 94.56 81 GLU A C 1
ATOM 631 O O . GLU A 1 81 ? 6.360 16.383 6.962 1.00 94.56 81 GLU A O 1
ATOM 636 N N . GLY A 1 82 ? 5.851 14.221 7.312 1.00 90.81 82 GLY A N 1
ATOM 637 C CA . GLY A 1 82 ? 6.698 13.687 6.242 1.00 90.81 82 GLY A CA 1
ATOM 638 C C . GLY A 1 82 ? 6.339 14.200 4.841 1.00 90.81 82 GLY A C 1
ATOM 639 O O . GLY A 1 82 ? 7.204 14.261 3.970 1.00 90.81 82 GLY A O 1
ATOM 640 N N . ASN A 1 83 ? 5.090 14.628 4.629 1.00 90.75 83 ASN A N 1
ATOM 641 C CA . ASN A 1 83 ? 4.619 15.233 3.379 1.00 90.75 83 ASN A CA 1
ATOM 642 C C . ASN A 1 83 ? 4.713 16.772 3.365 1.00 90.75 83 ASN A C 1
ATOM 644 O O . ASN A 1 83 ? 4.186 17.418 2.460 1.00 90.75 83 ASN A O 1
ATOM 648 N N . GLY A 1 84 ? 5.383 17.387 4.344 1.00 92.19 84 GLY A N 1
ATOM 649 C CA . GLY A 1 84 ? 5.557 18.841 4.405 1.00 92.19 84 GLY A CA 1
ATOM 650 C C . GLY A 1 84 ? 4.372 19.588 5.023 1.00 92.19 84 GLY A C 1
ATOM 651 O O . GLY A 1 84 ? 4.181 20.773 4.745 1.00 92.19 84 GLY A O 1
ATOM 652 N N . GLY A 1 85 ? 3.581 18.910 5.856 1.00 95.31 85 GLY A N 1
ATOM 653 C CA . GLY A 1 85 ? 2.518 19.494 6.669 1.00 95.31 85 GLY A CA 1
ATOM 654 C C . GLY A 1 85 ? 1.109 19.363 6.087 1.00 95.31 85 GLY A C 1
ATOM 655 O O . GLY A 1 85 ? 0.891 18.983 4.935 1.00 95.31 85 GLY A O 1
ATOM 656 N N . MET A 1 86 ? 0.121 19.721 6.914 1.00 93.25 86 MET A N 1
ATOM 657 C CA . MET A 1 86 ? -1.304 19.455 6.668 1.00 93.25 86 MET A CA 1
ATOM 658 C C . MET A 1 86 ? -1.835 20.076 5.368 1.00 93.25 86 MET A C 1
ATOM 660 O O . MET A 1 86 ? -2.661 19.477 4.685 1.00 93.25 86 MET A O 1
ATOM 664 N N . ALA A 1 87 ? -1.359 21.266 4.991 1.00 93.69 87 ALA A N 1
ATOM 665 C CA . ALA A 1 87 ? -1.803 21.930 3.765 1.00 93.69 87 ALA A CA 1
ATOM 666 C C . ALA A 1 87 ? -1.405 21.141 2.505 1.00 93.69 87 ALA A C 1
ATOM 668 O O . ALA A 1 87 ? -2.240 20.918 1.627 1.00 93.69 87 ALA A O 1
ATOM 669 N N . THR A 1 88 ? -0.153 20.678 2.442 1.00 93.62 88 THR A N 1
ATOM 670 C CA . THR A 1 88 ? 0.345 19.839 1.343 1.00 93.62 88 THR A CA 1
ATOM 671 C C . THR A 1 88 ? -0.384 18.505 1.327 1.00 93.62 88 THR A C 1
ATOM 673 O O . THR A 1 88 ? -0.857 18.073 0.277 1.00 93.62 88 THR A O 1
ATOM 676 N N . PHE A 1 89 ? -0.553 17.898 2.502 1.00 93.81 89 PHE A N 1
ATOM 677 C CA . PHE A 1 89 ? -1.241 16.624 2.648 1.00 93.81 89 PHE A CA 1
ATOM 678 C C . PHE A 1 89 ? -2.680 16.672 2.115 1.00 93.81 89 PHE A C 1
ATOM 680 O O . PHE A 1 89 ? -3.043 15.873 1.256 1.00 93.81 89 PHE A O 1
ATOM 687 N N . LYS A 1 90 ? -3.476 17.676 2.509 1.00 92.50 90 LYS A N 1
ATOM 688 C CA . LYS A 1 90 ? -4.841 17.871 1.981 1.00 92.50 90 LYS A CA 1
ATOM 689 C C . LYS A 1 90 ? -4.870 18.073 0.469 1.00 92.50 90 LYS A C 1
ATOM 691 O O . LYS A 1 90 ? -5.773 17.575 -0.200 1.00 92.50 90 LYS A O 1
ATOM 696 N N . GLY A 1 91 ? -3.875 18.774 -0.077 1.00 92.88 91 GLY A N 1
ATOM 697 C CA . GLY A 1 91 ? -3.709 18.917 -1.522 1.00 92.88 91 GLY A CA 1
ATOM 698 C C . GLY A 1 91 ? -3.493 17.574 -2.226 1.00 92.88 91 GLY A C 1
ATOM 699 O O . GLY A 1 91 ? -4.104 17.330 -3.265 1.00 92.88 91 GLY A O 1
ATOM 700 N N . LEU A 1 92 ? -2.672 16.691 -1.649 1.00 91.00 92 LEU A N 1
ATOM 701 C CA . LEU A 1 92 ? -2.424 15.344 -2.174 1.00 91.00 92 LEU A CA 1
ATOM 702 C C . LEU A 1 92 ? -3.675 14.461 -2.100 1.00 91.00 92 LEU A C 1
ATOM 704 O O . LEU A 1 92 ? -3.997 13.792 -3.081 1.00 91.00 92 LEU A O 1
ATOM 708 N N . LEU A 1 93 ? -4.418 14.507 -0.989 1.00 91.94 93 LEU A N 1
ATOM 709 C CA . LEU A 1 93 ? -5.668 13.754 -0.845 1.00 91.94 93 LEU A CA 1
ATOM 710 C C . LEU A 1 93 ? -6.708 14.170 -1.887 1.00 91.94 93 LEU A C 1
ATOM 712 O O . LEU A 1 93 ? -7.284 13.319 -2.563 1.00 91.94 93 LEU A O 1
ATOM 716 N N . ALA A 1 94 ? -6.883 15.479 -2.094 1.00 92.19 94 ALA A N 1
ATOM 717 C CA . ALA A 1 94 ? -7.813 16.000 -3.090 1.00 92.19 94 ALA A CA 1
ATOM 718 C C . ALA A 1 94 ? -7.453 15.564 -4.522 1.00 92.19 94 ALA A C 1
ATOM 720 O O . ALA A 1 94 ? -8.346 15.263 -5.311 1.00 92.19 94 ALA A O 1
ATOM 721 N N . GLN A 1 95 ? -6.159 15.486 -4.859 1.00 90.25 95 GLN A N 1
ATOM 722 C CA . GLN A 1 95 ? -5.703 14.987 -6.166 1.00 90.25 95 GLN A CA 1
ATOM 723 C C . GLN A 1 95 ? -6.014 13.501 -6.374 1.00 90.25 95 GLN A C 1
ATOM 725 O O . GLN A 1 95 ? -6.214 13.072 -7.508 1.00 90.25 95 GLN A O 1
ATOM 730 N N . GLN A 1 96 ? -6.059 12.728 -5.290 1.00 86.00 96 GLN A N 1
ATOM 731 C CA . GLN A 1 96 ? -6.321 11.289 -5.310 1.00 86.00 96 GLN A CA 1
ATOM 732 C C . GLN A 1 96 ? -7.800 10.948 -5.072 1.00 86.00 96 GLN A C 1
ATOM 734 O O . GLN A 1 96 ? -8.175 9.782 -5.152 1.00 86.00 96 GLN A O 1
ATOM 739 N N . GLY A 1 97 ? -8.648 11.948 -4.803 1.00 89.94 97 GLY A N 1
ATOM 740 C CA . GLY A 1 97 ? -10.062 11.742 -4.483 1.00 89.94 97 GLY A CA 1
ATOM 741 C C . GLY A 1 97 ? -10.283 11.025 -3.148 1.00 89.94 97 GLY A C 1
ATOM 742 O O . GLY A 1 97 ? -11.282 10.326 -2.998 1.00 89.94 97 GLY A O 1
ATOM 743 N N . LEU A 1 98 ? -9.346 11.173 -2.209 1.00 90.25 98 LEU A N 1
ATOM 744 C CA . LEU A 1 98 ? -9.383 10.560 -0.883 1.00 90.25 98 LEU A CA 1
ATOM 745 C C . LEU A 1 98 ? -9.761 11.589 0.187 1.00 90.25 98 LEU A C 1
ATOM 747 O O . LEU A 1 98 ? -9.520 12.788 0.030 1.00 90.25 98 LEU A O 1
ATOM 751 N N . ASP A 1 99 ? -10.319 11.106 1.292 1.00 92.06 99 ASP A N 1
ATOM 752 C CA . ASP A 1 99 ? -10.552 11.870 2.516 1.00 92.06 99 ASP A CA 1
ATOM 753 C C . ASP A 1 99 ? -9.686 11.346 3.674 1.00 92.06 99 ASP A C 1
ATOM 755 O O . ASP A 1 99 ? -8.972 10.347 3.550 1.00 92.06 99 ASP A O 1
ATOM 759 N N . GLU A 1 100 ? -9.706 12.063 4.799 1.00 88.25 100 GLU A N 1
ATOM 760 C CA . GLU A 1 100 ? -8.919 11.712 5.988 1.00 88.25 100 GLU A CA 1
ATOM 761 C C . GLU A 1 100 ? -9.365 10.360 6.582 1.00 88.25 100 GLU A C 1
ATOM 763 O O . GLU A 1 100 ? -8.524 9.594 7.046 1.00 88.25 100 GLU A O 1
ATOM 768 N N . ASP A 1 101 ? -10.649 10.003 6.480 1.00 90.81 101 ASP A N 1
ATOM 769 C CA . ASP A 1 101 ? -11.181 8.726 6.973 1.00 90.81 101 ASP A CA 1
ATOM 770 C C . ASP A 1 101 ? -10.615 7.525 6.199 1.00 90.81 101 ASP A C 1
ATOM 772 O O . ASP A 1 101 ? -10.257 6.501 6.791 1.00 90.81 101 ASP A O 1
ATOM 776 N N . ALA A 1 102 ? -10.510 7.631 4.871 1.00 89.06 102 ALA A N 1
ATOM 777 C CA . ALA A 1 102 ? -9.898 6.607 4.030 1.00 89.06 102 ALA A CA 1
ATOM 778 C C . ALA A 1 102 ? -8.410 6.414 4.361 1.00 89.06 102 ALA A C 1
ATOM 780 O O . ALA A 1 102 ? -7.912 5.281 4.382 1.00 89.06 102 ALA A O 1
ATOM 781 N N . VAL A 1 103 ? -7.707 7.508 4.666 1.00 91.81 103 VAL A N 1
ATOM 782 C CA . VAL A 1 103 ? -6.313 7.458 5.121 1.00 91.81 103 VAL A CA 1
ATOM 783 C C . VAL A 1 103 ? -6.220 6.768 6.474 1.00 91.81 103 VAL A C 1
ATOM 785 O O . VAL A 1 103 ? -5.430 5.839 6.612 1.00 91.81 103 VAL A O 1
ATOM 788 N N . SER A 1 104 ? -7.037 7.169 7.448 1.00 91.88 104 SER A N 1
ATOM 789 C CA . SER A 1 104 ? -7.027 6.593 8.795 1.00 91.88 104 SER A CA 1
ATOM 790 C C . SER A 1 104 ? -7.248 5.082 8.764 1.00 91.88 104 SER A C 1
ATOM 792 O O . SER A 1 104 ? -6.473 4.346 9.363 1.00 91.88 104 SER A O 1
ATOM 794 N N . LYS A 1 105 ? -8.202 4.587 7.963 1.00 91.56 105 LYS A N 1
ATOM 795 C CA . LYS A 1 105 ? -8.408 3.135 7.769 1.00 91.56 105 LYS A CA 1
ATOM 796 C C . LYS A 1 105 ? -7.189 2.433 7.170 1.00 91.56 105 LYS A C 1
ATOM 798 O O . LYS A 1 105 ? -6.843 1.323 7.577 1.00 91.56 105 LYS A O 1
ATOM 803 N N . SER A 1 106 ? -6.534 3.080 6.207 1.00 89.88 106 SER A N 1
ATOM 804 C CA . SER A 1 106 ? -5.314 2.554 5.584 1.00 89.88 106 SER A CA 1
ATOM 805 C C . SER A 1 106 ? -4.153 2.505 6.583 1.00 89.88 106 SER A C 1
ATOM 807 O O . SER A 1 106 ? -3.372 1.556 6.576 1.00 89.88 106 SER A O 1
ATOM 809 N N . ILE A 1 107 ? -4.062 3.496 7.474 1.00 93.38 107 ILE A N 1
ATOM 810 C CA . ILE A 1 107 ? -3.089 3.537 8.569 1.00 93.38 107 ILE A CA 1
ATOM 811 C C . ILE A 1 107 ? -3.363 2.427 9.581 1.00 93.38 107 ILE A C 1
ATOM 813 O O . ILE A 1 107 ? -2.425 1.725 9.942 1.00 93.38 107 ILE A O 1
ATOM 817 N N . THR A 1 108 ? -4.618 2.225 9.990 1.00 93.06 108 THR A N 1
ATOM 818 C CA . THR A 1 108 ? -4.994 1.124 10.886 1.00 93.06 108 THR A CA 1
ATOM 819 C C . THR A 1 108 ? -4.544 -0.215 10.312 1.00 93.06 108 THR A C 1
ATOM 821 O O . THR A 1 108 ? -3.770 -0.916 10.953 1.00 93.06 108 THR A O 1
ATOM 824 N N . THR A 1 109 ? -4.907 -0.504 9.057 1.00 90.44 109 THR A N 1
ATOM 825 C CA . THR A 1 109 ? -4.509 -1.752 8.376 1.00 90.44 109 THR A CA 1
ATOM 826 C C . THR A 1 109 ? -2.986 -1.914 8.348 1.00 90.44 109 THR A C 1
ATOM 828 O O . THR A 1 109 ? -2.456 -3.002 8.560 1.00 90.44 109 THR A O 1
ATOM 831 N N . LYS A 1 110 ? -2.251 -0.823 8.098 1.00 90.50 110 LYS A N 1
ATOM 832 C CA . LYS A 1 110 ? -0.787 -0.843 8.111 1.00 90.50 110 LYS A CA 1
ATOM 833 C C . LYS A 1 110 ? -0.234 -1.194 9.496 1.00 90.50 110 LYS A C 1
ATOM 835 O O . LYS A 1 110 ? 0.663 -2.025 9.575 1.00 90.50 110 LYS A O 1
ATOM 840 N N . ILE A 1 111 ? -0.758 -0.586 10.561 1.00 92.00 111 ILE A N 1
ATOM 841 C CA . ILE A 1 111 ? -0.319 -0.853 11.938 1.00 92.00 111 ILE A CA 1
ATOM 842 C C . ILE A 1 111 ? -0.592 -2.316 12.308 1.00 92.00 111 ILE A C 1
ATOM 844 O O . ILE A 1 111 ? 0.286 -2.969 12.864 1.00 92.00 111 ILE A O 1
ATOM 848 N N . GLU A 1 112 ? -1.757 -2.860 11.948 1.00 90.25 112 GLU A N 1
ATOM 849 C CA . GLU A 1 112 ? -2.084 -4.270 12.200 1.00 90.25 112 GLU A CA 1
ATOM 850 C C . GLU A 1 112 ? -1.083 -5.216 11.518 1.00 90.25 112 GLU A C 1
ATOM 852 O O . GLU A 1 112 ? -0.600 -6.162 12.138 1.00 90.25 112 GLU A O 1
ATOM 857 N N . ILE A 1 113 ? -0.721 -4.939 10.260 1.00 88.56 113 ILE A N 1
ATOM 858 C CA . ILE A 1 113 ? 0.287 -5.717 9.522 1.00 88.56 113 ILE A CA 1
ATOM 859 C C . ILE A 1 113 ? 1.677 -5.570 10.152 1.00 88.56 113 ILE A C 1
ATOM 861 O O . ILE A 1 113 ? 2.408 -6.555 10.262 1.00 88.56 113 ILE A O 1
ATOM 865 N N . ASP A 1 114 ? 2.061 -4.361 10.562 1.00 88.50 114 ASP A N 1
ATOM 866 C CA . ASP A 1 114 ? 3.348 -4.118 11.216 1.00 88.50 114 ASP A CA 1
ATOM 867 C C . ASP A 1 114 ? 3.434 -4.898 12.542 1.00 88.50 114 ASP A C 1
ATOM 869 O O . ASP A 1 114 ? 4.451 -5.535 12.811 1.00 88.50 114 ASP A O 1
ATOM 873 N N . ILE A 1 115 ? 2.351 -4.938 13.326 1.00 85.81 115 ILE A N 1
ATOM 874 C CA . ILE A 1 115 ? 2.253 -5.750 14.547 1.00 85.81 115 ILE A CA 1
ATOM 875 C C . ILE A 1 115 ? 2.334 -7.244 14.218 1.00 85.81 115 ILE A C 1
ATOM 877 O O . ILE A 1 115 ? 3.103 -7.960 14.856 1.00 85.81 115 ILE A O 1
ATOM 881 N N . LEU A 1 116 ? 1.592 -7.716 13.211 1.00 86.69 116 LEU A N 1
ATOM 882 C CA . LEU A 1 116 ? 1.626 -9.112 12.766 1.00 86.69 116 LEU A CA 1
ATOM 883 C C . LEU A 1 116 ? 3.057 -9.561 12.430 1.00 86.69 116 LEU A C 1
ATOM 885 O O . LEU A 1 116 ? 3.497 -10.616 12.881 1.00 86.69 116 LEU A O 1
ATOM 889 N N . ASN A 1 117 ? 3.804 -8.735 11.694 1.00 84.94 117 ASN A N 1
ATOM 890 C CA . ASN A 1 117 ? 5.190 -9.021 11.317 1.00 84.94 117 ASN A CA 1
ATOM 891 C C . ASN A 1 117 ? 6.157 -9.049 12.513 1.00 84.94 117 ASN A C 1
ATOM 893 O O . ASN A 1 117 ? 7.206 -9.677 12.424 1.00 84.94 117 ASN A O 1
ATOM 897 N N . LEU A 1 118 ? 5.837 -8.373 13.621 1.00 83.06 118 LEU A N 1
ATOM 898 C CA . LEU A 1 118 ? 6.658 -8.377 14.838 1.00 83.06 118 LEU A CA 1
ATOM 899 C C . LEU A 1 118 ? 6.423 -9.607 15.723 1.00 83.06 118 LEU A C 1
ATOM 901 O O . LEU A 1 118 ? 7.214 -9.856 16.633 1.00 83.06 118 LEU A O 1
ATOM 905 N N . ILE A 1 119 ? 5.340 -10.354 15.495 1.00 78.94 119 ILE A N 1
ATOM 906 C CA . ILE A 1 119 ? 4.951 -11.490 16.340 1.00 78.94 119 ILE A CA 1
ATOM 907 C C . ILE A 1 119 ? 5.651 -12.801 15.915 1.00 78.94 119 ILE A C 1
ATOM 909 O O . ILE A 1 119 ? 5.536 -13.777 16.647 1.00 78.94 119 ILE A O 1
ATOM 913 N N . ASP A 1 120 ? 6.442 -12.812 14.824 1.00 58.91 120 ASP A N 1
ATOM 914 C CA . ASP A 1 120 ? 7.238 -13.961 14.329 1.00 58.91 120 ASP A CA 1
ATOM 915 C C . ASP A 1 120 ? 6.497 -15.310 14.500 1.00 58.91 120 ASP A C 1
ATOM 917 O O . ASP A 1 120 ? 6.834 -16.130 15.360 1.00 58.91 120 ASP A O 1
ATOM 921 N N . ILE A 1 121 ? 5.443 -15.520 13.699 1.00 52.72 121 ILE A N 1
ATOM 922 C CA . ILE A 1 121 ? 4.694 -16.792 13.640 1.00 52.72 121 ILE A CA 1
ATOM 923 C C . ILE A 1 121 ? 5.399 -17.786 12.711 1.00 52.72 121 ILE A C 1
ATOM 925 O O . ILE A 1 121 ? 5.762 -17.385 11.581 1.00 52.72 121 ILE A O 1
#

Nearest PDB structures (foldseek):
  1m5y-assembly1_D-2  TM=6.368E-01  e=1.760E-03  Escherichia coli
  1m5y-assembly1_A  TM=6.563E-01  e=3.107E-03  Escherichia coli
  1m5y-assembly1_C-3  TM=6.363E-01  e=2.571E-03  Escherichia coli
  1m5y-assembly1_B-4  TM=6.363E-01  e=3.107E-03  Escherichia coli
  2pv3-assembly1_B  TM=6.998E-01  e=2.199E-02  Escherichia coli

Radius of gyration: 16.91 Å; Cα contacts (8 Å, |Δi|>4): 74; chains: 1; bounding box: 32×40×41 Å

Foldseek 3Di:
DWDDDPNHTQDPVQLVVQLVVLLVVVVVPDPPVVCVVCSVVSSVVSVVVSNVLVVLLVVLVVVPDDDDPVQLVVVLQVVQVVQVHDVSVVVVCVVVVHDPVNVSVVSVSVVSSVVVVVVPD

Sequence (121 aa):
MKVTIDGEVLPDAAIEYELSRLLQFYAQHMDEAEVRSQIDVLKSRAVDQAIGAKLLIQEAARMDIAVTEDEVEQSFNAMVEGNGGMATFKGLLAQQGLDEDAVSKSITTKIEIDILNLIDI

Secondary structure (DSSP, 8-stat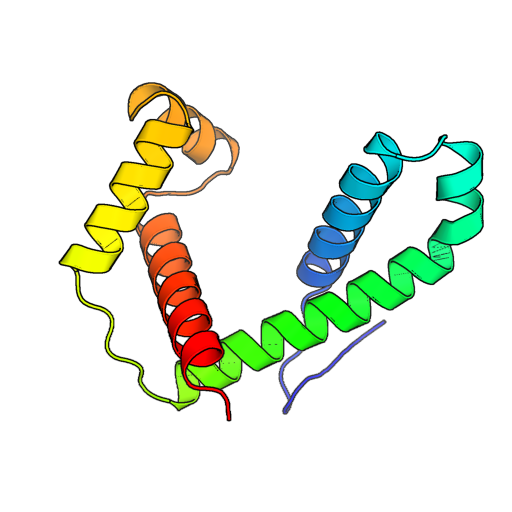e):
---EETTEEPPHHHHHHHHHHHHHHHHTTS-HHHHHHTHHHHHHHHHHHHHHHHHHHHHHHHTT----HHHHHHHHHHHHHHTTSHHHHHHHHHHHT--HHHHHHHHHHHHHHHHHHHS--

Solvent-accessible surface area (backbone atoms only — not comparable to full-atom values): 6897 Å² total; per-residue (Å²): 133,93,49,69,57,98,87,41,72,60,56,69,67,49,29,52,50,40,31,51,52,50,50,57,57,45,59,76,77,43,57,73,68,62,51,58,77,38,46,69,60,46,49,53,49,10,46,54,49,36,50,52,53,50,50,43,53,51,48,30,66,70,65,68,62,89,77,55,72,66,60,42,49,53,53,51,51,52,50,26,52,75,54,71,27,64,72,49,38,53,54,54,29,59,76,70,75,49,56,71,67,61,49,49,54,52,45,45,56,49,51,36,38,55,52,55,67,72,64,74,128